Protein AF-A0A6M0B1Y5-F1 (afdb_monomer)

Secondary structure (DSSP, 8-state):
--GGGGTTSGGGGSSTTHHHHHTT---------GGGT-TTTTSTT--GGG--HHHHHHHHHHHHHHHHT--

Solvent-accessible surface area (backbone atoms only — not comparable to full-atom values): 4650 Å² total; per-residue (Å²): 132,66,68,77,62,35,60,89,48,58,76,77,41,78,53,86,46,37,68,38,38,76,74,68,43,93,66,82,82,90,76,87,58,51,81,81,70,42,93,34,61,99,42,92,70,59,46,80,90,75,58,62,63,68,59,52,50,50,52,52,54,50,48,54,58,56,56,61,69,77,106

Mean predicted aligned error: 3.38 Å

Foldseek 3Di:
DPPVLCPVPVLVCPDDCSVCVVVVHDDDDDDPSQVVPPPCRPHPPPDPVPDDVVVVVVVVVVVCVVVVVVD

Radius of gyration: 14.83 Å; Cα contacts (8 Å, |Δi|>4): 28; chains: 1; bounding box: 31×27×36 Å

Structure (mmCIF, N/CA/C/O backbone):
data_AF-A0A6M0B1Y5-F1
#
_entry.id   AF-A0A6M0B1Y5-F1
#
loop_
_atom_site.group_PDB
_atom_site.id
_atom_site.type_symbol
_atom_site.label_atom_id
_atom_site.label_alt_id
_atom_site.label_comp_id
_atom_site.label_asym_id
_atom_site.label_entity_id
_atom_site.label_seq_id
_atom_site.pdbx_PDB_ins_code
_atom_site.Cartn_x
_atom_site.Cartn_y
_atom_site.Cartn_z
_atom_site.occupancy
_atom_site.B_iso_or_equiv
_atom_site.auth_seq_id
_atom_site.auth_comp_id
_atom_site.auth_asym_id
_atom_site.auth_atom_id
_atom_site.pdbx_PDB_model_num
ATOM 1 N N . PRO A 1 1 ? -5.967 0.398 17.895 1.00 67.62 1 PRO A N 1
ATOM 2 C CA . PRO A 1 1 ? -5.455 1.680 17.345 1.00 67.62 1 PRO A CA 1
ATOM 3 C C . PRO A 1 1 ? -4.013 1.516 16.853 1.00 67.62 1 PRO A C 1
ATOM 5 O O . PRO A 1 1 ? -3.239 0.837 17.522 1.00 67.62 1 PRO A O 1
ATOM 8 N N . VAL A 1 2 ? -3.656 2.090 15.700 1.00 81.00 2 VAL A N 1
ATOM 9 C CA . VAL A 1 2 ? -2.280 2.011 1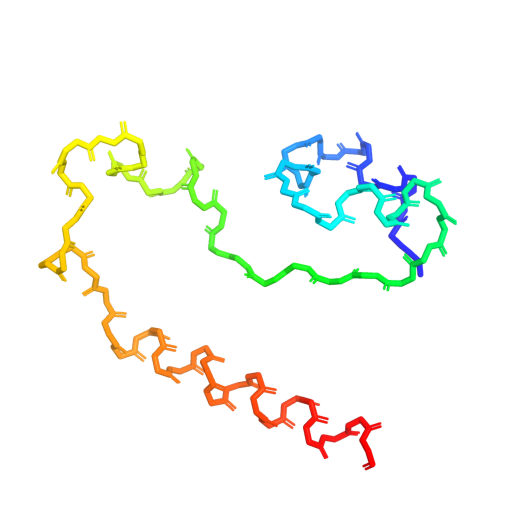5.178 1.00 81.00 2 VAL A CA 1
ATOM 10 C C . VAL A 1 2 ? -1.346 2.844 16.070 1.00 81.00 2 VAL A C 1
ATOM 12 O O . VAL A 1 2 ? -1.638 4.025 16.290 1.00 81.00 2 VAL A O 1
ATOM 15 N N . PRO A 1 3 ? -0.246 2.272 16.606 1.00 85.81 3 PRO A N 1
ATOM 16 C CA . PRO A 1 3 ? 0.667 2.989 17.494 1.00 85.81 3 PRO A CA 1
ATOM 17 C C . PRO A 1 3 ? 1.171 4.286 16.865 1.00 85.81 3 PRO A C 1
ATOM 19 O O . PRO A 1 3 ? 1.620 4.291 15.718 1.00 85.81 3 PRO A O 1
ATOM 22 N N . LEU A 1 4 ? 1.070 5.391 17.613 1.00 91.38 4 LEU A N 1
ATOM 23 C CA . LEU A 1 4 ? 1.495 6.728 17.180 1.00 91.38 4 LEU A CA 1
ATOM 24 C C . LEU A 1 4 ? 1.016 7.097 15.762 1.00 91.38 4 LEU A C 1
ATOM 26 O O . LEU A 1 4 ? 1.728 7.780 15.032 1.00 91.38 4 LEU A O 1
ATOM 30 N N . ARG A 1 5 ? -0.164 6.612 15.342 1.00 91.75 5 ARG A N 1
ATOM 31 C CA . ARG A 1 5 ? -0.748 6.880 14.014 1.00 91.75 5 ARG A CA 1
ATOM 32 C C . ARG A 1 5 ? 0.186 6.495 12.851 1.00 91.75 5 ARG A C 1
ATOM 34 O O . ARG A 1 5 ? 0.178 7.141 11.811 1.00 91.75 5 ARG A O 1
ATOM 41 N N . GLY A 1 6 ? 1.041 5.486 13.021 1.00 91.81 6 GLY A N 1
ATOM 42 C CA . GLY A 1 6 ? 1.958 5.028 11.968 1.00 91.81 6 GLY A CA 1
ATOM 43 C C . GLY A 1 6 ? 3.219 5.886 11.791 1.00 91.81 6 GLY A C 1
ATOM 44 O O . GLY A 1 6 ? 3.966 5.678 10.842 1.00 91.81 6 GLY A O 1
ATOM 45 N N . VAL A 1 7 ? 3.505 6.828 12.700 1.00 92.88 7 VAL A N 1
ATOM 46 C CA . VAL A 1 7 ? 4.700 7.697 12.618 1.00 92.88 7 VAL A CA 1
ATOM 47 C C . VAL A 1 7 ? 6.015 6.923 12.807 1.00 92.88 7 VAL A C 1
ATOM 49 O O . VAL A 1 7 ? 7.047 7.347 12.299 1.00 92.88 7 VAL A O 1
ATOM 52 N N . ILE A 1 8 ? 5.986 5.765 13.480 1.00 93.69 8 ILE A N 1
ATOM 53 C CA . ILE A 1 8 ? 7.175 4.914 13.688 1.00 93.69 8 ILE A CA 1
ATOM 54 C C . ILE A 1 8 ? 7.750 4.415 12.350 1.00 93.69 8 ILE A C 1
ATOM 56 O O . ILE A 1 8 ? 8.962 4.285 12.212 1.00 93.69 8 ILE A O 1
ATOM 60 N N . VAL A 1 9 ? 6.887 4.166 11.358 1.00 91.88 9 VAL A N 1
ATOM 61 C CA . VAL A 1 9 ? 7.279 3.752 10.004 1.00 91.88 9 VAL A CA 1
ATOM 62 C C . VAL A 1 9 ? 6.570 4.671 9.0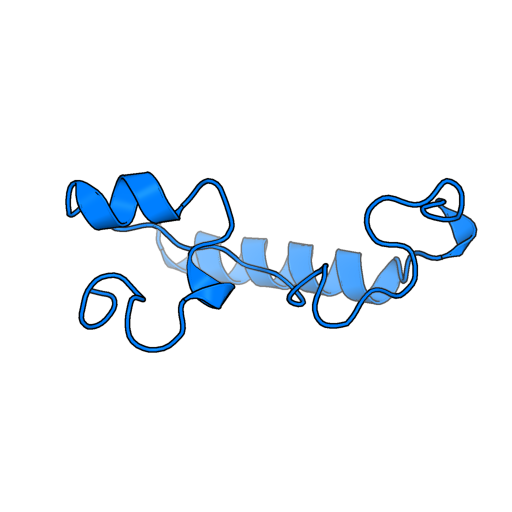05 1.00 91.88 9 VAL A C 1
ATOM 64 O O . VAL A 1 9 ? 5.493 4.320 8.516 1.00 91.88 9 VAL A O 1
ATOM 67 N N . PRO A 1 10 ? 7.127 5.859 8.699 1.00 92.25 10 PRO A N 1
ATOM 68 C CA . PRO A 1 10 ? 6.438 6.899 7.929 1.00 92.25 10 PRO A CA 1
ATOM 69 C C . PRO A 1 10 ? 5.897 6.441 6.569 1.00 92.25 10 PRO A C 1
ATOM 71 O O . PRO A 1 10 ? 4.856 6.921 6.131 1.00 92.25 10 PRO A O 1
ATOM 74 N N . GLN A 1 11 ? 6.554 5.473 5.925 1.00 92.88 11 GLN A N 1
ATOM 75 C CA . GLN A 1 11 ? 6.124 4.864 4.662 1.00 92.88 11 GLN A CA 1
ATOM 76 C C . GLN A 1 11 ? 4.719 4.259 4.750 1.00 92.88 11 GLN A C 1
ATOM 78 O O . GLN A 1 11 ? 3.984 4.277 3.767 1.00 92.88 11 GLN A O 1
ATOM 83 N N . THR A 1 12 ? 4.323 3.762 5.927 1.00 91.94 12 THR A N 1
ATOM 84 C CA . THR A 1 12 ? 2.975 3.218 6.142 1.00 91.94 12 THR A CA 1
ATOM 85 C C . THR A 1 12 ? 1.894 4.278 6.019 1.00 91.94 12 THR A C 1
ATOM 87 O O . THR A 1 12 ? 0.766 3.919 5.733 1.00 91.94 12 THR A O 1
ATOM 90 N N . ARG A 1 13 ? 2.227 5.567 6.164 1.00 94.38 13 ARG A N 1
ATOM 91 C CA . ARG A 1 13 ? 1.274 6.682 6.077 1.00 94.38 13 ARG A CA 1
ATOM 92 C C . ARG A 1 13 ? 1.052 7.198 4.650 1.00 94.38 13 ARG A C 1
ATOM 94 O O . ARG A 1 13 ? 0.293 8.143 4.465 1.00 94.38 13 ARG A O 1
ATOM 101 N N . LEU A 1 14 ? 1.710 6.631 3.638 1.00 93.38 14 LEU A N 1
ATOM 102 C CA . LEU A 1 14 ? 1.662 7.129 2.257 1.00 93.38 14 LEU A CA 1
ATOM 103 C C . LEU A 1 14 ? 0.459 6.580 1.472 1.00 93.38 14 LEU A C 1
ATOM 105 O O . LEU A 1 14 ? 0.633 5.900 0.465 1.00 93.38 14 LEU A O 1
ATOM 109 N N . SER A 1 15 ? -0.757 6.847 1.957 1.00 95.31 15 SER A N 1
ATOM 110 C CA . SER A 1 15 ? -2.029 6.572 1.267 1.00 95.31 15 SER A CA 1
ATOM 111 C C . SER A 1 15 ? -3.203 7.239 2.012 1.00 95.31 15 SER A C 1
ATOM 113 O O . SER A 1 15 ? -3.023 7.835 3.076 1.00 95.31 15 SER A O 1
ATOM 115 N N . ASP A 1 16 ? -4.419 7.109 1.487 1.00 96.50 16 ASP A N 1
ATOM 116 C CA . ASP A 1 16 ? -5.627 7.819 1.928 1.00 96.50 16 ASP A CA 1
ATOM 117 C C . ASP A 1 16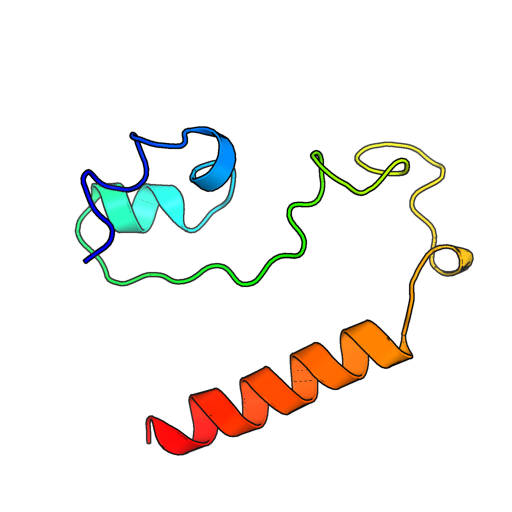 ? -6.107 7.456 3.339 1.00 96.50 16 ASP A C 1
ATOM 119 O O . ASP A 1 16 ? -6.896 8.183 3.934 1.00 96.50 16 ASP A O 1
ATOM 123 N N . HIS A 1 17 ? -5.634 6.347 3.911 1.00 96.06 17 HIS A N 1
ATOM 124 C CA . HIS A 1 17 ? -5.999 5.935 5.268 1.00 96.06 17 HIS A CA 1
ATOM 125 C C . HIS A 1 17 ? -5.336 6.803 6.359 1.00 96.06 17 HIS A C 1
ATOM 127 O O . HIS A 1 17 ? -5.845 6.872 7.478 1.00 96.06 17 HIS A O 1
ATOM 133 N N . ALA A 1 18 ? -4.210 7.469 6.076 1.00 96.25 18 ALA A N 1
ATOM 134 C CA . ALA A 1 18 ? -3.457 8.202 7.097 1.00 96.25 18 ALA A CA 1
ATOM 135 C C . ALA A 1 18 ? -4.226 9.400 7.699 1.00 96.25 18 ALA A C 1
ATOM 137 O O . ALA A 1 18 ? -4.249 9.511 8.930 1.00 96.25 18 ALA A O 1
ATOM 138 N N . PRO A 1 19 ? -4.937 10.237 6.911 1.00 96.69 19 PRO A N 1
ATOM 139 C CA . PRO A 1 19 ? -5.819 11.268 7.460 1.00 96.69 19 PRO A CA 1
ATOM 140 C C . PRO A 1 19 ? -6.884 10.739 8.435 1.00 96.69 19 PRO A C 1
ATOM 142 O O . PRO A 1 19 ? -7.220 11.422 9.402 1.00 96.69 19 PRO A O 1
ATOM 145 N N . PHE A 1 20 ? -7.387 9.512 8.245 1.00 96.88 20 PHE A N 1
ATOM 146 C CA . PHE A 1 20 ? -8.340 8.899 9.180 1.00 96.88 20 PHE A CA 1
ATOM 147 C C . PHE A 1 20 ? -7.686 8.608 10.531 1.00 96.88 20 PHE A C 1
ATOM 149 O O . PHE A 1 20 ? -8.263 8.922 11.574 1.00 96.88 20 PHE A O 1
ATOM 156 N N . TRP A 1 21 ? -6.459 8.078 10.528 1.00 95.75 21 TRP A N 1
ATOM 157 C CA . TRP A 1 21 ? -5.690 7.875 11.759 1.00 95.75 21 TRP A CA 1
ATOM 158 C C . TRP A 1 21 ? -5.394 9.191 12.485 1.00 95.75 21 TRP A C 1
ATOM 160 O O . TRP A 1 21 ? -5.409 9.220 13.718 1.00 95.75 21 TRP A O 1
ATOM 170 N N . ASP A 1 22 ? -5.162 10.281 11.752 1.00 94.88 22 ASP A N 1
ATOM 171 C CA . ASP A 1 22 ? -4.917 11.605 12.337 1.00 94.88 22 ASP A CA 1
ATOM 172 C C . ASP A 1 22 ? -6.135 12.152 13.085 1.00 94.88 22 ASP A C 1
ATOM 174 O O . ASP A 1 22 ? -5.981 12.771 14.139 1.00 94.88 22 ASP A O 1
ATOM 178 N N . GLN A 1 23 ? -7.334 11.838 12.594 1.00 95.56 23 GLN A N 1
ATOM 179 C CA . GLN A 1 23 ? -8.608 12.168 13.236 1.00 95.56 23 GLN A CA 1
ATOM 180 C C . GLN A 1 23 ? -9.068 11.122 14.271 1.00 95.56 23 GLN A C 1
ATOM 182 O O . GLN A 1 23 ? -10.114 11.284 14.892 1.00 95.56 23 GLN A O 1
ATOM 187 N N . GLY A 1 24 ? -8.294 10.053 14.490 1.00 93.06 24 GLY A N 1
ATOM 188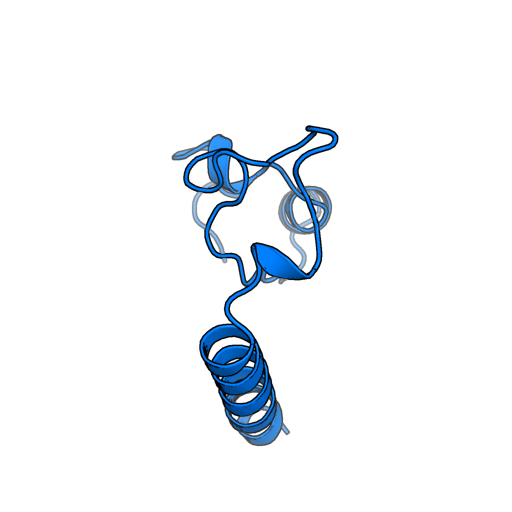 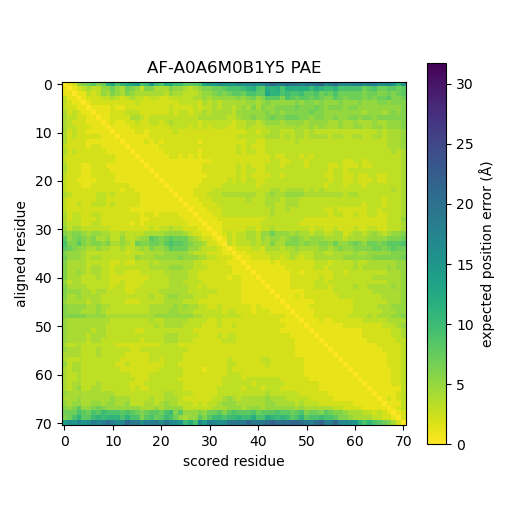C CA . GLY A 1 24 ? -8.613 9.005 15.464 1.00 93.06 24 GLY A CA 1
ATOM 189 C C . GLY A 1 24 ? -9.626 7.958 14.985 1.00 93.06 24 GLY A C 1
ATOM 190 O O . GLY A 1 24 ? -10.045 7.122 15.787 1.00 93.06 24 GLY A O 1
ATOM 191 N N . TYR A 1 25 ? -9.993 7.953 13.701 1.00 94.94 25 TYR A N 1
ATOM 192 C CA . TYR A 1 25 ? -10.884 6.943 13.134 1.00 94.94 25 TYR A CA 1
ATOM 193 C C . TYR A 1 25 ? -10.148 5.615 12.881 1.00 94.94 25 TYR A C 1
ATOM 195 O O . TYR A 1 25 ? -9.001 5.618 12.414 1.00 94.94 25 TYR A O 1
ATOM 203 N N . PRO A 1 26 ? -10.792 4.459 13.135 1.00 92.31 26 PRO A N 1
ATOM 204 C CA . PRO A 1 26 ? -10.286 3.174 12.672 1.00 92.31 26 PRO A CA 1
ATOM 205 C C . PRO A 1 26 ? -10.278 3.134 11.140 1.00 92.31 26 PRO A C 1
ATOM 207 O O . PRO A 1 26 ? -11.315 3.293 10.504 1.00 92.31 26 PRO A O 1
ATOM 210 N N . ALA A 1 27 ? -9.109 2.897 10.555 1.00 94.25 27 ALA A N 1
ATOM 211 C CA . ALA A 1 27 ? -8.940 2.701 9.121 1.00 94.25 27 ALA A CA 1
ATOM 212 C C . ALA A 1 27 ? -7.877 1.630 8.866 1.00 94.25 27 ALA A C 1
ATOM 214 O O . ALA A 1 27 ? -6.934 1.489 9.654 1.00 94.25 27 ALA A O 1
ATOM 215 N N . LEU A 1 28 ? -8.031 0.894 7.767 1.00 92.31 28 LEU A N 1
ATOM 216 C CA . LEU A 1 28 ? -7.123 -0.162 7.333 1.00 92.31 28 LEU A CA 1
ATOM 217 C C . LEU A 1 28 ? -6.786 0.036 5.855 1.00 92.31 28 LEU A C 1
ATOM 219 O O . LEU A 1 28 ? -7.676 0.255 5.038 1.00 92.31 28 LEU A O 1
ATOM 223 N N . MET A 1 29 ? -5.507 -0.101 5.520 1.00 93.25 29 MET A N 1
ATOM 224 C CA . MET A 1 29 ? -5.031 -0.228 4.148 1.00 93.25 29 MET A CA 1
ATOM 225 C C . MET A 1 29 ? -4.468 -1.632 3.957 1.00 93.25 29 MET A C 1
ATOM 227 O O . MET A 1 29 ? -3.604 -2.065 4.718 1.00 93.25 29 MET A O 1
ATOM 231 N N . VAL A 1 30 ? -4.929 -2.320 2.917 1.00 93.94 30 VAL A N 1
ATOM 232 C CA . VAL A 1 30 ? -4.350 -3.586 2.460 1.00 93.94 30 VAL A CA 1
ATOM 233 C C . VAL A 1 30 ? -3.557 -3.290 1.194 1.00 93.94 30 VAL A C 1
ATOM 235 O O . VAL A 1 30 ? -4.110 -2.795 0.218 1.00 93.94 30 VAL A O 1
ATOM 238 N N . THR A 1 31 ? -2.248 -3.522 1.235 1.00 92.69 31 THR A N 1
ATOM 239 C CA . THR A 1 31 ? -1.326 -3.172 0.149 1.00 92.69 31 THR A CA 1
ATOM 240 C C . THR A 1 31 ? -0.124 -4.111 0.133 1.00 92.69 31 THR A C 1
ATOM 242 O O . THR A 1 31 ? 0.266 -4.647 1.171 1.00 92.69 31 THR A O 1
ATOM 245 N N . ASP A 1 32 ? 0.496 -4.262 -1.034 1.00 90.38 32 ASP A N 1
ATOM 246 C CA . ASP A 1 32 ? 1.793 -4.917 -1.214 1.00 90.38 32 ASP A CA 1
ATOM 247 C C . ASP A 1 32 ? 2.980 -3.948 -1.047 1.00 90.38 32 ASP A C 1
ATOM 249 O O . ASP A 1 32 ? 4.122 -4.329 -1.299 1.00 90.38 32 ASP A O 1
ATOM 253 N N . THR A 1 33 ? 2.718 -2.711 -0.603 1.00 87.69 33 THR A N 1
ATOM 254 C CA . THR A 1 33 ? 3.662 -1.598 -0.395 1.00 87.69 33 THR A CA 1
ATOM 255 C C . THR A 1 33 ? 4.130 -0.851 -1.649 1.00 87.69 33 THR A C 1
ATOM 257 O O . THR A 1 33 ? 5.015 -0.001 -1.532 1.00 87.69 33 THR A O 1
ATOM 260 N N . ALA A 1 34 ? 3.509 -1.097 -2.811 1.00 87.88 34 ALA A N 1
ATOM 261 C CA . ALA A 1 34 ? 3.629 -0.317 -4.048 1.00 87.88 34 ALA A CA 1
ATOM 262 C C . ALA A 1 34 ? 5.055 0.206 -4.316 1.00 87.88 34 ALA A C 1
ATOM 264 O O . ALA A 1 34 ? 5.919 -0.567 -4.708 1.00 87.88 34 ALA A O 1
ATOM 265 N N . PHE A 1 35 ? 5.346 1.485 -4.056 1.00 87.38 35 PHE A N 1
ATOM 266 C CA . PHE A 1 35 ? 6.646 2.125 -4.315 1.00 87.38 35 PHE A CA 1
ATOM 267 C C . PHE A 1 35 ? 7.867 1.452 -3.656 1.00 87.38 35 PHE A C 1
ATOM 269 O O . PHE A 1 35 ? 8.991 1.696 -4.089 1.00 87.38 35 PHE A O 1
ATOM 276 N N . LEU A 1 36 ? 7.684 0.619 -2.624 1.00 90.38 36 LEU A N 1
ATOM 277 C CA . LEU A 1 36 ? 8.779 -0.142 -2.011 1.00 90.38 36 LEU A CA 1
ATOM 278 C C . LEU A 1 36 ? 9.143 -1.418 -2.783 1.00 90.38 36 LEU A C 1
ATOM 280 O O . LEU A 1 36 ? 10.247 -1.933 -2.602 1.00 90.38 36 LEU A O 1
ATOM 284 N N . ARG A 1 37 ? 8.226 -1.965 -3.591 1.00 91.06 37 ARG A N 1
ATOM 285 C CA . ARG A 1 37 ? 8.361 -3.308 -4.188 1.00 91.06 37 ARG A CA 1
ATOM 286 C C . ARG A 1 37 ? 7.985 -3.407 -5.665 1.00 91.06 37 ARG A C 1
ATOM 288 O O . ARG A 1 37 ? 8.435 -4.336 -6.324 1.00 91.06 37 ARG A O 1
ATOM 295 N N . ASN A 1 38 ? 7.205 -2.469 -6.193 1.00 94.19 38 ASN A N 1
ATOM 296 C CA . ASN A 1 38 ? 6.750 -2.445 -7.576 1.00 94.19 38 ASN A CA 1
ATOM 297 C C . ASN A 1 38 ? 7.722 -1.614 -8.443 1.00 94.19 38 ASN A C 1
ATOM 299 O O . ASN A 1 38 ? 7.708 -0.380 -8.371 1.00 94.19 38 ASN A O 1
ATOM 303 N N . PRO A 1 39 ? 8.536 -2.245 -9.314 1.00 94.62 39 PRO A N 1
ATOM 304 C CA . PRO A 1 39 ? 9.472 -1.526 -10.177 1.00 94.62 39 PRO A CA 1
ATOM 305 C C . PRO A 1 39 ? 8.781 -0.680 -11.260 1.00 94.62 39 PRO A C 1
ATOM 307 O O . PRO A 1 39 ? 9.446 0.161 -11.876 1.00 94.62 39 PRO A O 1
ATOM 310 N N . HIS A 1 40 ? 7.474 -0.868 -11.473 1.00 96.06 40 HIS A N 1
ATOM 311 C CA . HIS A 1 40 ? 6.639 -0.153 -12.441 1.00 96.06 40 HIS A CA 1
ATOM 312 C C . HIS A 1 40 ? 5.906 1.054 -11.837 1.00 96.06 40 HIS A C 1
ATOM 314 O O . HIS A 1 40 ? 5.287 1.813 -12.575 1.00 96.06 40 HIS A O 1
ATOM 320 N N . TYR A 1 41 ? 6.003 1.278 -10.521 1.00 95.12 41 TYR A N 1
ATOM 321 C CA . TYR A 1 41 ? 5.299 2.364 -9.836 1.00 95.12 41 TYR A CA 1
ATOM 322 C C . TYR A 1 41 ? 5.562 3.737 -10.483 1.00 95.12 41 TYR A C 1
ATOM 324 O O . TYR A 1 41 ? 6.717 4.133 -10.651 1.00 95.12 41 TYR A O 1
ATOM 332 N N . HIS A 1 42 ? 4.490 4.463 -10.828 1.00 95.56 42 HIS A N 1
ATOM 333 C CA . HIS A 1 42 ? 4.533 5.769 -11.511 1.00 95.56 42 HIS A CA 1
ATOM 334 C C . HIS A 1 42 ? 5.331 5.776 -12.831 1.00 95.56 42 HIS A C 1
ATOM 336 O O . HIS A 1 42 ? 5.930 6.790 -13.201 1.00 95.56 42 HIS A O 1
ATOM 342 N N . LYS A 1 43 ? 5.355 4.657 -13.561 1.00 96.31 43 LYS A N 1
ATOM 343 C CA . LYS A 1 43 ? 6.015 4.559 -14.868 1.00 96.31 43 LYS A CA 1
ATOM 344 C C . LYS A 1 43 ? 5.022 4.141 -15.951 1.00 96.31 43 LYS A C 1
ATOM 346 O O . LYS A 1 43 ? 4.078 3.417 -15.660 1.00 96.31 43 LYS A O 1
ATOM 351 N N . PRO A 1 44 ? 5.283 4.475 -17.227 1.00 97.88 44 PRO A N 1
ATOM 352 C CA . PRO A 1 44 ? 4.500 3.955 -18.354 1.00 97.88 44 PRO A CA 1
ATOM 353 C C . PRO A 1 44 ? 4.517 2.423 -18.482 1.00 97.88 44 PRO A C 1
ATOM 355 O O . PRO A 1 44 ? 3.725 1.857 -19.229 1.00 97.88 44 PRO A O 1
ATOM 358 N N . SER A 1 45 ? 5.443 1.751 -17.791 1.00 97.06 45 SER A N 1
ATOM 359 C CA . SER A 1 45 ? 5.516 0.294 -17.725 1.00 97.06 45 SER A CA 1
ATOM 360 C C . SER A 1 45 ? 4.524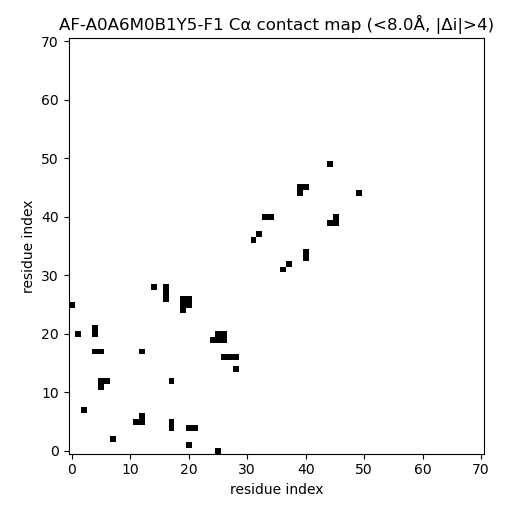 -0.328 -16.737 1.00 97.06 45 SER A C 1
ATOM 362 O O . SER A 1 45 ? 4.537 -1.547 -16.621 1.00 97.06 45 SER A O 1
ATOM 364 N N . ASP A 1 46 ? 3.714 0.462 -16.026 1.00 96.69 46 ASP A N 1
ATOM 365 C CA . ASP A 1 46 ? 2.589 -0.021 -15.216 1.00 96.69 46 ASP A CA 1
ATOM 366 C C . ASP A 1 46 ? 1.435 -0.429 -16.139 1.00 96.69 46 ASP A C 1
ATOM 368 O O . ASP A 1 46 ? 0.701 0.409 -16.671 1.00 96.69 46 ASP A O 1
ATOM 372 N N . ARG A 1 47 ? 1.367 -1.722 -16.459 1.00 96.69 47 ARG A N 1
ATOM 373 C CA . ARG A 1 47 ? 0.535 -2.261 -17.540 1.00 96.69 47 ARG A CA 1
ATOM 374 C C . ARG A 1 47 ? -0.119 -3.563 -17.090 1.00 96.69 47 ARG A C 1
ATOM 376 O O . ARG A 1 47 ? 0.347 -4.233 -16.179 1.00 96.69 47 ARG A O 1
ATOM 383 N N . ILE A 1 48 ? -1.207 -3.949 -17.755 1.00 96.94 48 ILE A N 1
ATOM 384 C CA . ILE A 1 48 ? -1.956 -5.169 -17.406 1.00 96.94 48 ILE A CA 1
ATOM 385 C C . ILE A 1 48 ? -1.079 -6.434 -17.437 1.00 96.94 48 ILE A C 1
ATOM 387 O O . ILE A 1 48 ? -1.292 -7.351 -16.653 1.00 96.94 48 ILE A O 1
ATOM 391 N N . ASP A 1 49 ? -0.075 -6.473 -18.314 1.00 97.19 49 ASP A N 1
ATOM 392 C CA . ASP A 1 49 ? 0.837 -7.606 -18.473 1.00 97.19 49 ASP A CA 1
ATOM 393 C C . ASP A 1 49 ? 1.849 -7.749 -17.326 1.00 97.19 49 ASP A C 1
ATOM 395 O O . ASP A 1 49 ? 2.488 -8.793 -17.219 1.00 97.19 49 ASP A O 1
ATOM 399 N N . THR A 1 50 ? 1.972 -6.752 -16.444 1.00 94.94 50 THR A N 1
ATOM 400 C CA . THR A 1 50 ? 2.825 -6.820 -15.247 1.00 94.94 50 THR A CA 1
ATOM 401 C C . THR A 1 50 ? 2.069 -7.264 -13.993 1.00 94.94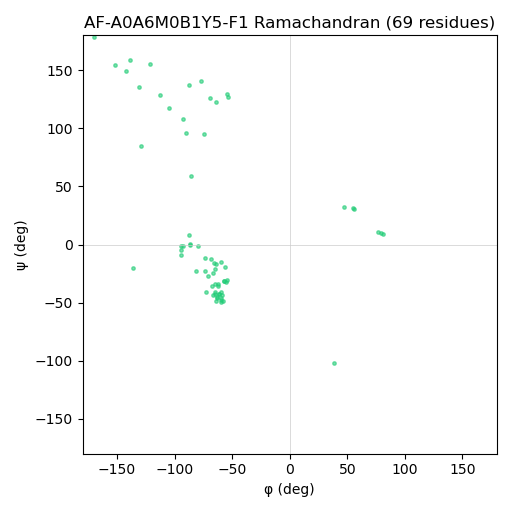 50 THR A C 1
ATOM 403 O O . THR A 1 50 ? 2.668 -7.352 -12.923 1.00 94.94 50 THR A O 1
ATOM 406 N N . LEU A 1 51 ? 0.759 -7.513 -14.094 1.00 94.94 51 LEU A N 1
ATOM 407 C CA . LEU A 1 51 ? -0.082 -7.900 -12.962 1.00 94.94 51 LEU A CA 1
ATOM 408 C C . LEU A 1 51 ? -0.080 -9.416 -12.738 1.00 94.94 51 LEU A C 1
ATOM 410 O O . LEU A 1 51 ? -0.258 -10.196 -13.671 1.00 94.94 51 LEU A O 1
ATOM 414 N N . ASP A 1 52 ? 0.011 -9.825 -11.472 1.00 95.88 52 ASP A N 1
ATOM 415 C CA . ASP A 1 52 ? -0.305 -11.187 -11.036 1.00 95.88 52 ASP A CA 1
ATOM 416 C C . ASP A 1 52 ? -1.793 -11.269 -10.656 1.00 95.88 52 ASP A C 1
ATOM 418 O O . ASP A 1 52 ? -2.210 -10.902 -9.552 1.00 95.88 52 ASP A O 1
ATOM 422 N N . LEU A 1 53 ? -2.615 -11.725 -11.603 1.00 97.00 53 LEU A N 1
ATOM 423 C CA . LEU A 1 53 ? -4.068 -11.782 -11.430 1.00 97.00 53 LEU A CA 1
ATOM 424 C C . LEU A 1 53 ? -4.518 -12.863 -10.435 1.00 97.00 53 LEU A C 1
ATOM 426 O O . LEU A 1 53 ? -5.560 -12.698 -9.790 1.00 97.00 53 LEU A O 1
ATOM 430 N N . ASP A 1 54 ? -3.745 -13.936 -10.264 1.00 98.25 54 ASP A N 1
ATOM 431 C CA . ASP A 1 54 ? -4.055 -14.994 -9.299 1.00 98.25 54 ASP A CA 1
ATOM 432 C C . ASP A 1 54 ? -3.803 -14.508 -7.867 1.00 98.25 54 ASP A C 1
ATOM 434 O O . ASP A 1 54 ? -4.633 -14.722 -6.968 1.00 98.25 54 ASP A O 1
ATOM 438 N N . PHE A 1 55 ? -2.709 -13.768 -7.658 1.00 96.38 55 PHE A N 1
ATOM 439 C CA . PHE A 1 55 ? -2.440 -13.074 -6.402 1.00 96.38 55 PHE A CA 1
ATOM 440 C C . PHE A 1 55 ? -3.544 -12.059 -6.081 1.00 96.38 55 PHE A C 1
ATOM 442 O O . PHE A 1 55 ? -4.122 -12.105 -4.991 1.00 96.38 55 PHE A O 1
ATOM 449 N N . MET A 1 56 ? -3.910 -11.195 -7.035 1.00 96.44 56 MET A N 1
ATOM 450 C CA . MET A 1 56 ? -4.984 -10.207 -6.842 1.00 96.44 56 MET A CA 1
ATOM 451 C C . MET A 1 56 ? -6.326 -10.872 -6.506 1.00 96.44 56 MET A C 1
ATOM 453 O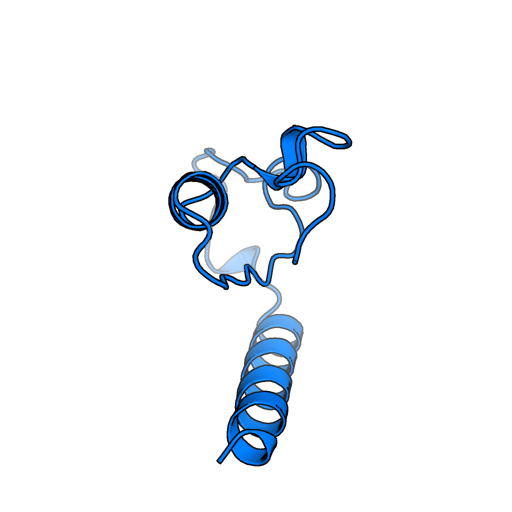 O . MET A 1 56 ? -7.010 -10.460 -5.567 1.00 96.44 56 MET A O 1
ATOM 457 N N . THR A 1 57 ? -6.679 -11.952 -7.208 1.00 98.19 57 THR A N 1
ATOM 458 C CA . THR A 1 57 ? -7.892 -12.734 -6.925 1.00 98.19 57 THR A CA 1
ATOM 459 C C . THR A 1 57 ? -7.871 -13.301 -5.505 1.00 98.19 57 THR A C 1
ATOM 461 O O . THR A 1 57 ? -8.887 -13.276 -4.803 1.00 98.19 57 THR A O 1
ATOM 464 N N . SER A 1 58 ? -6.716 -13.790 -5.055 1.00 98.12 58 SER A N 1
ATOM 465 C CA . SER A 1 58 ? -6.538 -14.322 -3.701 1.00 98.12 58 SER A CA 1
ATOM 466 C C . SER A 1 58 ? -6.712 -13.238 -2.634 1.00 98.12 58 SER A C 1
ATOM 468 O O . SER A 1 58 ? -7.396 -13.478 -1.637 1.00 98.12 58 SER A O 1
ATOM 470 N N . VAL A 1 59 ? -6.195 -12.024 -2.869 1.00 97.06 59 VAL A N 1
ATOM 471 C CA . VAL A 1 59 ? -6.429 -10.859 -1.996 1.00 97.06 59 VAL A CA 1
ATOM 472 C C . VAL A 1 59 ? -7.923 -10.534 -1.912 1.00 97.06 59 VAL A C 1
ATOM 474 O O . VAL A 1 59 ? -8.454 -10.401 -0.809 1.00 97.06 59 VAL A O 1
ATOM 477 N N . CYS A 1 60 ? -8.633 -10.478 -3.045 1.00 97.50 60 CYS A N 1
ATOM 478 C CA . CYS A 1 60 ? -10.077 -10.225 -3.062 1.00 97.50 60 CYS A CA 1
ATOM 479 C C . CYS A 1 60 ? -10.864 -11.285 -2.277 1.00 97.50 60 CYS A C 1
ATOM 481 O O . CYS A 1 60 ? -11.714 -10.938 -1.458 1.00 97.50 60 CYS A O 1
ATOM 483 N N . ARG A 1 61 ? -10.566 -12.575 -2.479 1.00 98.06 61 ARG A N 1
ATOM 484 C CA . ARG A 1 61 ? -11.210 -13.671 -1.732 1.00 98.06 61 ARG A CA 1
ATOM 485 C C . ARG A 1 61 ? -10.944 -13.573 -0.230 1.00 98.06 61 ARG A C 1
ATOM 487 O O . ARG A 1 61 ? -11.872 -13.741 0.558 1.00 98.06 61 ARG A O 1
ATOM 494 N N . GLY A 1 62 ? -9.707 -13.263 0.160 1.00 96.69 62 GLY A N 1
ATOM 495 C CA . GLY A 1 62 ? -9.333 -13.055 1.559 1.00 96.69 62 GLY A CA 1
ATOM 496 C C . GLY A 1 62 ? -10.083 -11.886 2.199 1.00 96.69 62 GLY A C 1
ATOM 497 O O . GLY A 1 62 ? -10.589 -12.025 3.310 1.00 96.69 62 GLY A O 1
ATOM 498 N N . LEU A 1 63 ? -10.225 -10.766 1.483 1.00 96.19 63 LEU A N 1
ATOM 499 C CA . LEU A 1 63 ? -11.010 -9.615 1.938 1.00 96.19 63 LEU A CA 1
ATOM 500 C C . LEU A 1 63 ? -12.491 -9.961 2.108 1.00 96.19 63 LEU A C 1
ATOM 502 O O . LEU A 1 63 ? -13.064 -9.634 3.142 1.00 96.19 63 LEU A O 1
ATOM 506 N N . ILE A 1 64 ? -13.098 -10.656 1.141 1.00 97.00 64 ILE A N 1
ATOM 507 C CA . ILE A 1 64 ? -14.498 -11.104 1.235 1.00 97.00 64 ILE A CA 1
ATOM 508 C C . ILE A 1 64 ? -14.694 -11.981 2.474 1.00 97.00 64 ILE A C 1
ATOM 510 O O . ILE A 1 64 ? -15.603 -11.733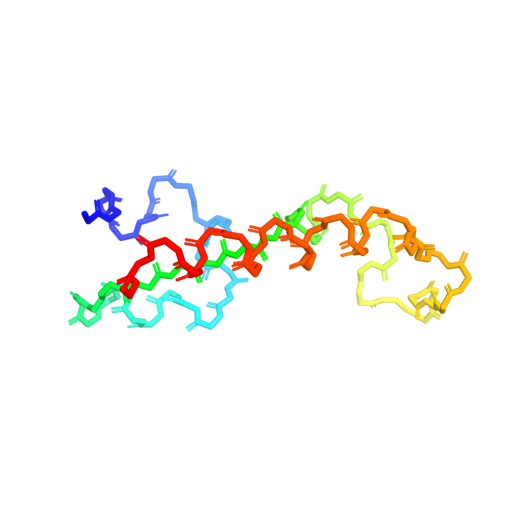 3.263 1.00 97.00 64 ILE A O 1
ATOM 514 N N . ALA A 1 65 ? -13.823 -12.973 2.675 1.00 96.75 65 ALA A N 1
ATOM 515 C CA . ALA A 1 65 ? -13.898 -13.856 3.833 1.00 96.75 65 ALA A CA 1
ATOM 516 C C . ALA A 1 65 ? -13.690 -13.093 5.152 1.00 96.75 65 ALA A C 1
ATOM 518 O O . ALA A 1 65 ? -14.442 -13.286 6.102 1.00 96.75 65 ALA A O 1
ATOM 519 N N . GLY A 1 66 ? -12.695 -12.206 5.220 1.00 94.75 66 GLY A N 1
ATOM 520 C CA . GLY A 1 66 ? -12.400 -11.424 6.420 1.00 94.75 66 GLY A CA 1
ATOM 521 C C . GLY A 1 66 ? -13.540 -10.480 6.798 1.00 94.75 66 GLY A C 1
ATOM 522 O O . GLY A 1 66 ? -13.986 -10.489 7.941 1.00 94.75 66 GLY A O 1
ATOM 523 N N . LEU A 1 67 ? -14.049 -9.713 5.832 1.00 93.88 67 LEU A N 1
ATOM 524 C CA . LEU A 1 67 ? -15.157 -8.780 6.046 1.00 93.88 67 LEU A CA 1
ATOM 525 C C . LEU A 1 67 ? -16.470 -9.506 6.356 1.00 93.88 67 LEU A C 1
ATOM 527 O O . LEU A 1 67 ? -17.231 -9.036 7.195 1.00 93.88 67 LEU A O 1
ATOM 531 N N . GLY A 1 68 ? -16.715 -10.666 5.739 1.00 94.62 68 GLY A N 1
ATOM 532 C CA . GLY A 1 68 ? -17.895 -11.489 6.012 1.00 94.62 68 GLY A CA 1
ATOM 533 C C . GLY A 1 68 ? -17.962 -12.047 7.438 1.00 94.62 68 GLY A C 1
ATOM 534 O O . GLY A 1 68 ? -19.035 -12.440 7.867 1.00 94.62 68 GLY A O 1
ATOM 535 N N . ASN A 1 69 ? -16.847 -12.054 8.177 1.00 93.50 69 ASN A N 1
ATOM 536 C CA . ASN A 1 69 ? -16.805 -12.435 9.594 1.00 93.50 69 ASN A CA 1
ATOM 537 C C . ASN A 1 69 ? -16.947 -11.237 10.556 1.00 93.50 69 ASN A C 1
ATOM 539 O O . ASN A 1 69 ? -16.890 -11.425 11.770 1.00 93.50 69 ASN A O 1
ATOM 543 N N . LEU A 1 70 ? -17.057 -10.006 10.041 1.00 86.31 70 LEU A N 1
ATOM 544 C CA . LEU A 1 70 ? -17.255 -8.794 10.850 1.00 86.31 70 LEU A CA 1
ATOM 545 C C . LEU A 1 70 ? -18.734 -8.400 10.995 1.00 86.31 70 LEU A C 1
ATOM 547 O O . LEU A 1 70 ? -19.033 -7.481 11.758 1.00 86.31 70 LEU A O 1
ATOM 551 N N . VAL A 1 71 ? -19.624 -9.064 10.252 1.00 59.69 71 VAL A N 1
ATOM 552 C CA . VAL A 1 71 ? -21.087 -8.904 10.286 1.00 59.69 71 VAL A CA 1
ATOM 553 C C . VAL A 1 71 ? -21.758 -10.067 10.995 1.00 59.69 71 VAL A C 1
ATOM 555 O O . VAL A 1 71 ? -21.277 -11.210 10.841 1.00 59.69 71 VAL A O 1
#

Sequence (71 aa):
PVPLRGVIVPQTRLSDHAPFWDQGYPALMVTDTAFLRNPHYHKPSDRIDTLDLDFMTSVCRGLIAGLGNLV

pLDDT: mean 93.3, std 6.04, range [59.69, 98.25]